Protein AF-A0A2D0H8N3-F1 (afdb_monomer_lite)

Radius of gyration: 19.64 Å; chains: 1; bounding box: 49×39×52 Å

Secondary structure (DSSP, 8-state):
-HHHHHHHHHHHHHHHHHHHHHHHHHHTTS--HHHHHHHHHHHHHHHHHT-----SS-GGGS-GGG-HHHHHHHHHHHHS-EETTEEEHHHHHHHHHHH-TT--GGGGT-SSHHHHHHHH--EEEEEEEETTTTEEEEEEEE---

pLDDT: mean 80.27, std 15.51, range [45.69, 97.12]

Foldseek 3Di:
DVVVVVVVVVVVVVVVVVVLVVVCVVVVPDPDVVNVVVVVVVVVVCLVVLHFAADLPQLLPGSLVSDPLNVLLQVQLVVDDDDPSWGWPVSSVVSCCVVPVVPDVVVRNGDDPVRSCVSPVQKDKDWDADPVVRDITITIDGDDD

Sequence (145 aa):
PQYQETVYFYKSIKLFVFSVVIFLRENYAESNPKTELLYQQLKAEIISSGVEYINLNNPSETAWENTKIVKLLRLAETNTDKTADMTSLARAGKFIKNQDPKCTPKKYGINTLKGVLKASGLFEITESQDTRKNSTFILYKSKIT

Structure (mmCIF, N/CA/C/O backbone):
data_AF-A0A2D0H8N3-F1
#
_entry.id   AF-A0A2D0H8N3-F1
#
loop_
_atom_site.group_PDB
_atom_site.id
_atom_site.type_symbol
_atom_site.label_atom_id
_atom_site.label_alt_id
_atom_site.label_comp_id
_atom_site.label_asym_id
_atom_site.label_entity_id
_atom_site.label_seq_id
_atom_site.pdbx_PDB_ins_code
_atom_site.Cartn_x
_atom_site.Cartn_y
_atom_site.Cartn_z
_atom_site.occupancy
_atom_site.B_iso_or_equiv
_atom_site.auth_seq_id
_atom_site.auth_comp_id
_atom_site.auth_asym_id
_atom_site.auth_atom_id
_atom_site.pdbx_PDB_model_num
ATOM 1 N N . PRO A 1 1 ? -28.907 -16.410 9.856 1.00 56.91 1 PRO A N 1
ATOM 2 C CA . PRO A 1 1 ? -27.550 -16.321 10.456 1.00 56.91 1 PRO A CA 1
ATOM 3 C C . PRO A 1 1 ? -26.808 -15.019 10.087 1.00 56.91 1 PRO A C 1
ATOM 5 O O . PRO A 1 1 ? -26.664 -14.160 10.945 1.00 56.91 1 PRO A O 1
ATOM 8 N N . GLN A 1 2 ? -26.459 -14.806 8.812 1.00 50.31 2 GLN A N 1
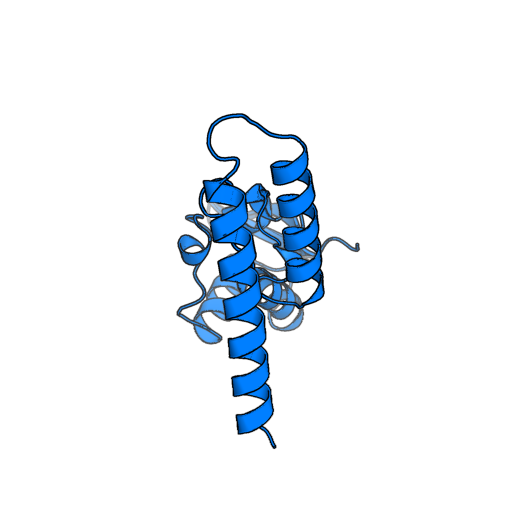ATOM 9 C CA . GLN A 1 2 ? -25.617 -13.681 8.356 1.00 50.31 2 GLN A CA 1
ATOM 10 C C . GLN A 1 2 ? -26.249 -12.280 8.525 1.00 50.31 2 GLN A C 1
ATOM 12 O O . GLN A 1 2 ? -25.548 -11.299 8.761 1.00 50.31 2 GLN A O 1
ATOM 17 N N . TYR A 1 3 ? -27.584 -12.187 8.462 1.00 46.03 3 TYR A N 1
ATOM 18 C CA . TYR A 1 3 ? -28.335 -10.937 8.666 1.00 46.03 3 TYR A CA 1
ATOM 19 C C . TYR A 1 3 ? -28.395 -10.512 10.144 1.00 46.03 3 TYR A C 1
ATOM 21 O O . TYR A 1 3 ? -28.415 -9.328 10.457 1.00 46.03 3 TYR A O 1
ATOM 29 N N . GLN A 1 4 ? -28.397 -11.468 11.080 1.00 45.69 4 GLN A N 1
ATOM 30 C CA . GLN A 1 4 ? -28.395 -11.141 12.508 1.00 45.69 4 GLN A CA 1
ATOM 31 C C . GLN A 1 4 ? -27.017 -10.654 12.960 1.00 45.69 4 GLN A C 1
ATOM 33 O O . GLN A 1 4 ? -26.942 -9.668 13.684 1.00 45.69 4 GLN A O 1
ATOM 38 N N . GLU A 1 5 ? -25.935 -11.259 12.470 1.00 53.59 5 GLU A N 1
ATOM 39 C CA . GLU A 1 5 ? -24.565 -10.810 12.759 1.00 53.59 5 GLU A CA 1
ATOM 40 C C . GLU A 1 5 ? -24.309 -9.377 12.280 1.00 53.59 5 GLU A C 1
ATOM 42 O O . GLU A 1 5 ? -23.752 -8.569 13.020 1.00 53.59 5 GLU A O 1
ATOM 47 N N . THR A 1 6 ? -24.790 -9.020 11.085 1.00 50.78 6 THR A N 1
ATOM 48 C CA . THR A 1 6 ? -24.669 -7.649 10.563 1.00 50.78 6 THR A CA 1
ATOM 49 C C . THR A 1 6 ? -25.475 -6.644 11.382 1.00 50.78 6 THR A C 1
ATOM 51 O O . THR A 1 6 ? -24.990 -5.545 11.639 1.00 50.78 6 THR A O 1
ATOM 54 N N . VAL A 1 7 ? -26.669 -7.014 11.854 1.00 55.97 7 VAL A N 1
ATOM 55 C CA . VAL A 1 7 ? -27.494 -6.162 12.729 1.00 55.97 7 VAL A CA 1
ATOM 56 C C . VAL A 1 7 ? -26.845 -5.976 14.104 1.00 55.97 7 VAL A C 1
ATOM 58 O O . VAL A 1 7 ? -26.819 -4.855 14.616 1.00 55.97 7 VAL A O 1
ATOM 61 N N . TYR A 1 8 ? -26.283 -7.038 14.688 1.00 56.78 8 TYR A N 1
ATOM 62 C CA . TYR A 1 8 ? -25.547 -6.957 15.952 1.00 56.78 8 TYR A CA 1
ATOM 63 C C . TYR A 1 8 ? -24.293 -6.092 15.814 1.00 56.78 8 TYR A C 1
ATOM 65 O O . TYR A 1 8 ? -24.100 -5.184 16.618 1.00 56.78 8 TYR A O 1
ATOM 73 N N . PHE A 1 9 ? -23.509 -6.283 14.754 1.00 59.50 9 PHE A N 1
ATOM 74 C CA . PHE A 1 9 ? -22.341 -5.458 14.450 1.00 59.50 9 PHE A CA 1
ATOM 75 C C . PHE A 1 9 ? -22.704 -3.971 14.306 1.00 59.50 9 PHE A C 1
ATOM 77 O O . PHE A 1 9 ? -22.078 -3.112 14.926 1.00 59.50 9 PHE A O 1
ATOM 84 N N . TYR A 1 10 ? -23.780 -3.654 13.576 1.00 55.72 10 TYR A N 1
ATOM 85 C CA . TYR A 1 10 ? -24.245 -2.273 13.407 1.00 55.72 10 TYR A CA 1
ATOM 86 C C . TYR A 1 10 ? -24.724 -1.642 14.721 1.00 55.72 10 TYR A C 1
ATOM 88 O O . TYR A 1 10 ? -24.534 -0.445 14.950 1.00 55.72 10 TYR A O 1
ATOM 96 N N . LYS A 1 11 ? -25.352 -2.439 15.594 1.00 56.53 11 LYS A N 1
ATOM 97 C CA . LYS A 1 11 ? -25.818 -1.999 16.914 1.00 56.53 11 LYS A CA 1
ATOM 98 C C . LYS A 1 11 ? -24.641 -1.709 17.846 1.00 56.53 11 LYS A C 1
ATOM 100 O O . LYS A 1 11 ? -24.647 -0.669 18.502 1.00 56.53 11 LYS A O 1
ATOM 105 N N . SER A 1 12 ? -23.622 -2.567 17.840 1.00 58.78 12 SER A N 1
ATOM 106 C CA . SER A 1 12 ? -22.390 -2.383 18.611 1.00 58.78 12 SER A CA 1
ATOM 107 C C . SER A 1 12 ? -21.609 -1.153 18.147 1.00 58.78 12 SER A C 1
ATOM 109 O O . SER A 1 12 ? -21.234 -0.326 18.974 1.00 58.78 12 SER A O 1
ATOM 111 N N . ILE A 1 13 ? -21.464 -0.954 16.830 1.00 67.12 13 ILE A N 1
ATOM 112 C CA . ILE A 1 13 ? -20.814 0.242 16.270 1.00 67.12 13 ILE A CA 1
ATOM 113 C C . ILE A 1 13 ? -21.579 1.511 16.631 1.00 67.12 13 ILE A C 1
ATOM 115 O O . ILE A 1 13 ? -20.967 2.491 17.044 1.00 67.12 13 ILE A O 1
ATOM 119 N N . LYS A 1 14 ? -22.912 1.524 16.502 1.00 58.78 14 LYS A N 1
ATOM 120 C CA . LYS A 1 14 ? -23.706 2.708 16.863 1.00 58.78 14 LYS A CA 1
ATOM 121 C C . LYS A 1 14 ? -23.554 3.072 18.336 1.00 58.78 14 LYS A C 1
ATOM 123 O O . LYS A 1 14 ? -23.421 4.253 18.636 1.00 58.78 14 LYS A O 1
ATOM 128 N N . LEU A 1 15 ? -23.571 2.084 19.231 1.00 55.19 15 LEU A N 1
ATOM 129 C CA . LEU A 1 15 ? -23.379 2.308 20.666 1.00 55.19 15 LEU A CA 1
ATOM 130 C C . LEU A 1 15 ? -21.981 2.849 20.968 1.00 55.19 15 LEU A C 1
ATOM 132 O O . LEU A 1 15 ? -21.861 3.798 21.735 1.00 55.19 15 LEU A O 1
ATOM 136 N N . PHE A 1 16 ? -20.958 2.305 20.308 1.00 66.62 16 PHE A N 1
ATOM 137 C CA . PHE A 1 16 ? -19.579 2.753 20.453 1.00 66.62 16 PHE A CA 1
ATOM 138 C C . PHE A 1 16 ? -19.364 4.183 19.923 1.00 66.62 16 PHE A C 1
ATOM 140 O O . PHE A 1 16 ? -18.760 5.027 20.576 1.00 66.62 16 PHE A O 1
ATOM 147 N N . VAL A 1 17 ? -19.915 4.509 18.753 1.00 66.06 17 VAL A N 1
ATOM 148 C CA . VAL A 1 17 ? -19.849 5.874 18.206 1.00 66.06 17 VAL A CA 1
ATOM 149 C C . VAL A 1 17 ? -20.620 6.850 19.099 1.00 66.06 17 VAL A C 1
ATOM 151 O O . VAL A 1 17 ? -20.155 7.960 19.339 1.00 66.06 17 VAL A O 1
ATOM 154 N N . PHE A 1 18 ? -21.775 6.446 19.631 1.00 57.44 18 PHE A N 1
ATOM 155 C CA . PHE A 1 18 ? -22.576 7.281 20.524 1.00 57.44 18 PHE A CA 1
ATOM 156 C C . PHE A 1 18 ? -21.868 7.559 21.858 1.00 57.44 18 PHE A C 1
ATOM 158 O O . PHE A 1 18 ? -21.884 8.702 22.315 1.00 57.44 18 PHE A O 1
ATOM 165 N N . SER A 1 19 ? -21.193 6.566 22.449 1.00 58.19 19 SER A N 1
ATOM 166 C CA . SER A 1 19 ? -20.400 6.768 23.668 1.00 58.19 19 SER A CA 1
ATOM 167 C C . SER A 1 19 ? -19.198 7.680 23.424 1.00 58.19 19 SER A C 1
ATOM 169 O O . SER A 1 19 ? -18.959 8.584 24.222 1.00 58.19 19 SER A O 1
ATOM 171 N N . VAL A 1 20 ? -18.504 7.527 22.291 1.00 66.56 20 VAL A N 1
ATOM 172 C CA . VAL A 1 20 ? -17.412 8.431 21.890 1.00 66.56 20 VAL A CA 1
ATOM 173 C C . VAL A 1 20 ? -17.922 9.863 21.687 1.00 66.56 20 VAL A C 1
ATOM 175 O O . VAL A 1 20 ? -17.291 10.803 22.162 1.00 66.56 20 VAL A O 1
ATOM 178 N N . VAL A 1 21 ? -19.081 10.059 21.050 1.00 64.06 21 VAL A N 1
ATOM 179 C CA . VAL A 1 21 ? -19.663 11.397 20.821 1.00 64.06 21 VAL A CA 1
ATOM 180 C C . VAL A 1 21 ? -20.120 12.065 22.121 1.00 64.06 21 VAL A C 1
ATOM 182 O O . VAL A 1 21 ? -19.847 13.251 22.305 1.00 64.06 21 VAL A O 1
ATOM 185 N N . ILE A 1 22 ? -20.784 11.340 23.033 1.00 59.22 22 ILE A N 1
ATOM 186 C CA . ILE A 1 22 ? -21.162 11.879 24.353 1.00 59.22 22 ILE A CA 1
ATOM 187 C C . ILE A 1 22 ? -19.912 12.283 25.133 1.00 59.22 22 ILE A C 1
ATOM 189 O O . ILE A 1 22 ? -19.840 13.397 25.646 1.00 59.22 22 ILE A O 1
ATOM 193 N N . PHE A 1 23 ? -18.899 11.422 25.151 1.00 61.44 23 PHE A N 1
ATOM 194 C CA . PHE A 1 23 ? -17.670 11.685 25.883 1.00 61.44 23 PHE A CA 1
ATOM 195 C C . PHE A 1 23 ? -16.885 12.874 25.309 1.00 61.44 23 PHE A C 1
ATOM 197 O O . PHE A 1 23 ? -16.424 13.731 26.063 1.00 61.44 23 PHE A O 1
ATOM 204 N N . LEU A 1 24 ? -16.776 12.979 23.980 1.00 61.19 24 LEU A N 1
ATOM 205 C CA . LEU A 1 24 ? -16.166 14.136 23.318 1.00 61.19 24 LEU A CA 1
ATOM 206 C C . LEU A 1 24 ? -16.940 15.426 23.608 1.00 61.19 24 LEU A C 1
ATOM 208 O O . LEU A 1 24 ? -16.314 16.456 23.828 1.00 61.19 24 LEU A O 1
ATOM 212 N N . ARG A 1 25 ? -18.279 15.379 23.659 1.00 60.12 25 ARG A N 1
ATOM 213 C CA . ARG A 1 25 ? -19.123 16.531 24.016 1.00 60.12 25 ARG A CA 1
ATOM 214 C C . ARG A 1 25 ? -18.883 16.999 25.451 1.00 60.12 25 ARG A C 1
ATOM 216 O O . ARG A 1 25 ? -18.856 18.201 25.691 1.00 60.12 25 ARG A O 1
ATOM 223 N N . GLU A 1 26 ? -18.704 16.070 26.383 1.00 58.19 26 GLU A N 1
ATOM 224 C CA . GLU A 1 26 ? -18.447 16.375 27.796 1.00 58.19 26 GLU A CA 1
ATOM 225 C C . GLU A 1 26 ? -17.021 16.888 28.053 1.00 58.19 26 GLU A C 1
ATOM 227 O O . GLU A 1 26 ? -16.794 17.579 29.040 1.00 58.19 26 GLU A O 1
ATOM 232 N N . ASN A 1 27 ? -16.068 16.596 27.158 1.00 55.41 27 ASN A N 1
ATOM 233 C CA . ASN A 1 27 ? -14.641 16.879 27.357 1.00 55.41 27 ASN A CA 1
ATOM 234 C C . ASN A 1 27 ? -14.035 17.825 26.300 1.00 55.41 27 ASN A C 1
ATOM 236 O O . ASN A 1 27 ? -12.819 17.965 26.232 1.00 55.41 27 ASN A O 1
ATOM 240 N N . TYR A 1 28 ? -14.858 18.487 25.481 1.00 54.62 28 TYR A N 1
ATOM 241 C CA . TYR A 1 28 ? -14.418 19.312 24.343 1.00 54.62 28 TYR A CA 1
ATOM 242 C C . TYR A 1 28 ? -13.633 20.581 24.739 1.00 54.62 28 TYR A C 1
ATOM 244 O O . TYR A 1 28 ? -12.999 21.201 23.888 1.00 54.62 28 TYR A O 1
ATOM 252 N N . ALA A 1 29 ? -13.697 21.001 26.007 1.00 49.78 29 ALA A N 1
ATOM 253 C CA . ALA A 1 29 ? -13.183 22.299 26.451 1.00 49.78 29 ALA A CA 1
ATOM 254 C C . ALA A 1 29 ? -11.702 22.299 26.877 1.00 49.78 29 ALA A C 1
ATOM 256 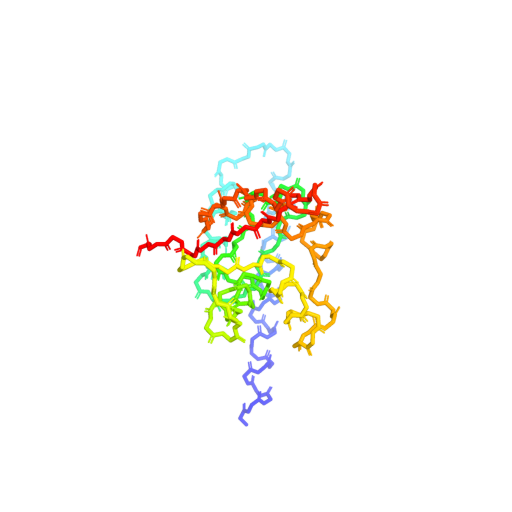O O . ALA A 1 29 ? -11.091 23.362 26.908 1.00 49.78 29 ALA A O 1
ATOM 257 N N . GLU A 1 30 ? -11.098 21.143 27.152 1.00 50.03 30 GLU A N 1
ATOM 258 C CA . GLU A 1 30 ? -9.686 21.045 27.536 1.00 50.03 30 GLU A CA 1
ATOM 259 C C . GLU A 1 30 ? -9.063 19.818 26.872 1.00 50.03 30 GLU A C 1
ATOM 261 O O . GLU A 1 30 ? -9.708 18.778 26.741 1.00 50.03 30 GLU A O 1
ATOM 266 N N . SER A 1 31 ? -7.799 19.919 26.453 1.00 57.03 31 SER A N 1
ATOM 267 C CA . SER A 1 31 ? -6.985 18.778 26.026 1.00 57.03 31 SER A CA 1
ATOM 268 C C . SER A 1 31 ? -6.839 17.796 27.194 1.00 57.03 31 SER A C 1
ATOM 270 O O . SER A 1 31 ? -5.886 17.861 27.972 1.00 57.03 31 SER A O 1
ATOM 272 N N . ASN A 1 32 ? -7.840 16.937 27.367 1.00 63.41 32 ASN A N 1
ATOM 273 C CA . ASN A 1 32 ? -7.965 16.057 28.511 1.00 63.41 32 ASN A CA 1
ATOM 274 C C . ASN A 1 32 ? -7.134 14.784 28.259 1.00 63.41 32 ASN A C 1
ATOM 276 O O . ASN A 1 32 ? -7.367 14.079 27.281 1.00 63.41 32 ASN A O 1
ATOM 280 N N . PRO A 1 33 ? -6.193 14.406 29.135 1.00 66.81 33 PRO A N 1
ATOM 281 C CA . PRO A 1 33 ? -5.433 13.162 28.978 1.00 66.81 33 PRO A CA 1
ATOM 282 C C . PRO A 1 33 ? -6.325 11.907 28.861 1.00 66.81 33 PRO A C 1
ATOM 284 O O . PRO A 1 33 ? -5.903 10.899 28.295 1.00 66.81 33 PRO A O 1
ATOM 287 N N . LYS A 1 34 ? -7.580 11.962 29.335 1.00 68.25 34 LYS A N 1
ATOM 288 C CA . LYS A 1 34 ? -8.563 10.882 29.161 1.00 68.25 34 LYS A CA 1
ATOM 289 C C . LYS A 1 34 ? -9.085 10.752 27.724 1.00 68.25 34 LYS A C 1
ATOM 291 O O . LYS A 1 34 ? -9.321 9.626 27.294 1.00 68.25 34 LYS A O 1
ATOM 296 N N . THR A 1 35 ? -9.265 11.851 26.981 1.00 65.56 35 THR A N 1
ATOM 297 C CA . THR A 1 35 ? -9.674 11.785 25.563 1.00 65.56 35 THR A CA 1
ATOM 298 C C . THR A 1 35 ? -8.558 11.216 24.696 1.00 65.56 35 THR A C 1
ATOM 300 O O . THR A 1 35 ? -8.842 10.386 23.835 1.00 65.56 35 THR A O 1
ATOM 303 N N . GLU A 1 36 ? -7.300 11.569 24.971 1.00 68.31 36 GLU A N 1
ATOM 304 C CA . GLU A 1 36 ? -6.144 10.994 24.271 1.00 68.31 36 GLU A CA 1
ATOM 305 C C . GLU A 1 36 ? -6.026 9.482 24.522 1.00 68.31 36 GLU A C 1
ATOM 307 O O . GLU A 1 36 ? -5.919 8.703 23.578 1.00 68.31 36 GLU A O 1
ATOM 312 N N . LEU A 1 37 ? -6.137 9.038 25.782 1.00 74.00 37 LEU A N 1
ATOM 313 C CA . LEU A 1 37 ? -6.082 7.611 26.123 1.00 74.00 37 LEU A CA 1
ATOM 314 C C . LEU A 1 37 ? -7.168 6.798 25.398 1.00 74.00 37 LEU A C 1
ATOM 316 O O . LEU A 1 37 ? -6.885 5.726 24.863 1.00 74.00 37 LEU A O 1
ATOM 320 N N . LEU A 1 38 ? -8.398 7.314 25.350 1.00 70.44 38 LEU A N 1
ATOM 321 C CA . LEU A 1 38 ? -9.512 6.661 24.660 1.00 70.44 38 LEU A CA 1
ATOM 322 C C . LEU A 1 38 ? -9.321 6.631 23.143 1.00 70.44 38 LEU A C 1
ATOM 324 O O . LEU A 1 38 ? -9.624 5.617 22.514 1.00 70.44 38 LEU A O 1
ATOM 328 N N . TYR A 1 39 ? -8.790 7.705 22.552 1.00 69.00 39 TYR A N 1
ATOM 329 C CA . TYR A 1 39 ? -8.429 7.714 21.135 1.00 69.00 39 TYR A CA 1
ATOM 330 C C . TYR A 1 39 ? -7.394 6.626 20.824 1.00 69.00 39 TYR A C 1
ATOM 332 O O . TYR A 1 39 ? -7.577 5.870 19.869 1.00 69.00 39 TYR A O 1
ATOM 340 N N . GLN A 1 40 ? -6.360 6.476 21.659 1.00 72.44 40 GLN A N 1
ATOM 341 C CA . GLN A 1 40 ? -5.358 5.421 21.485 1.00 72.44 40 GLN A CA 1
ATOM 342 C C . GLN A 1 40 ? -5.951 4.012 21.646 1.00 72.44 40 GLN A C 1
ATOM 344 O O . GLN A 1 40 ? -5.636 3.126 20.850 1.00 72.44 40 GLN A O 1
ATOM 349 N N . GLN A 1 41 ? -6.848 3.800 22.617 1.00 74.69 41 GLN A N 1
ATOM 350 C CA . GLN A 1 41 ? -7.542 2.518 22.805 1.00 74.69 41 GLN A CA 1
ATOM 351 C C . GLN A 1 41 ? -8.415 2.154 21.600 1.00 74.69 41 GLN A C 1
ATOM 353 O O . GLN A 1 41 ? -8.306 1.050 21.069 1.00 74.69 41 GLN A O 1
ATOM 358 N N . LEU A 1 42 ? -9.221 3.102 21.120 1.00 70.94 42 LEU A N 1
ATOM 359 C CA . LEU A 1 42 ? -10.047 2.919 19.930 1.00 70.94 42 LEU A CA 1
ATOM 360 C C . LEU A 1 42 ? -9.192 2.644 18.689 1.00 70.94 42 LEU A C 1
ATOM 362 O O . LEU A 1 42 ? -9.487 1.741 17.908 1.00 70.94 42 LEU A O 1
ATOM 366 N N . LYS A 1 43 ? -8.107 3.400 18.505 1.00 68.12 43 LYS A N 1
ATOM 367 C CA . LYS A 1 43 ? -7.171 3.188 17.399 1.00 68.12 43 LYS A CA 1
ATOM 368 C C . LYS A 1 43 ? -6.599 1.769 17.435 1.00 68.12 43 LYS A C 1
ATOM 370 O O . LYS A 1 43 ? -6.591 1.106 16.401 1.00 68.12 43 LYS A O 1
ATOM 375 N N . ALA A 1 44 ? -6.186 1.282 18.605 1.00 72.25 44 ALA A N 1
ATOM 376 C CA . ALA A 1 44 ? -5.678 -0.079 18.772 1.00 72.25 44 ALA A CA 1
ATOM 377 C C . ALA A 1 44 ? -6.735 -1.151 18.444 1.00 72.25 44 ALA A C 1
ATOM 379 O O . ALA A 1 44 ? -6.423 -2.129 17.764 1.00 72.25 44 ALA A O 1
ATOM 380 N N . GLU A 1 45 ? -7.986 -0.954 18.865 1.00 71.19 45 GLU A N 1
ATOM 381 C CA . GLU A 1 45 ? -9.091 -1.880 18.585 1.00 71.19 45 GLU A CA 1
ATOM 382 C C . GLU A 1 45 ? -9.482 -1.898 17.096 1.00 71.19 45 GLU A C 1
ATOM 384 O O . GLU A 1 45 ? -9.725 -2.953 16.510 1.00 71.19 45 GLU A O 1
ATOM 389 N N . ILE A 1 46 ? -9.460 -0.743 16.425 1.00 66.19 46 ILE A N 1
ATOM 390 C CA . ILE A 1 46 ? -9.680 -0.678 14.974 1.00 66.19 46 ILE A CA 1
ATOM 391 C C . ILE A 1 46 ? -8.552 -1.398 14.228 1.00 66.19 46 ILE A C 1
ATOM 393 O O . ILE A 1 46 ? -8.832 -2.178 13.315 1.00 66.19 46 ILE A O 1
ATOM 397 N N . ILE A 1 47 ? -7.294 -1.187 14.628 1.00 65.69 47 ILE A N 1
ATOM 398 C CA . ILE A 1 47 ? -6.138 -1.864 14.025 1.00 65.69 47 ILE A CA 1
ATOM 399 C C . ILE A 1 47 ? -6.263 -3.388 14.171 1.00 65.69 47 ILE A C 1
ATOM 401 O O . ILE A 1 47 ? -6.031 -4.106 13.195 1.00 65.69 47 ILE A O 1
ATOM 405 N N . SER A 1 48 ? -6.683 -3.891 15.338 1.00 68.19 48 SER A N 1
ATOM 406 C CA . SER A 1 48 ? -6.852 -5.333 15.571 1.00 68.19 48 SER A CA 1
ATOM 407 C C . SER A 1 48 ? -8.061 -5.931 14.841 1.00 68.19 48 SER A C 1
ATOM 409 O O . SER A 1 48 ? -8.018 -7.092 14.438 1.00 68.19 48 SER A O 1
ATOM 411 N N . SER A 1 49 ? -9.108 -5.139 14.588 1.00 69.62 49 SER A N 1
ATOM 412 C CA . SER A 1 49 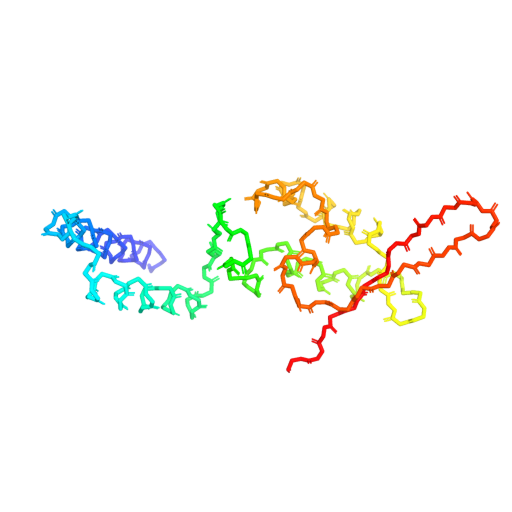? -10.300 -5.575 13.842 1.00 69.62 49 SER A CA 1
ATOM 413 C C . SER A 1 49 ? -10.071 -5.768 12.333 1.00 69.62 49 SER A C 1
ATOM 415 O O . SER A 1 49 ? -10.935 -6.298 11.634 1.00 69.62 49 SER A O 1
ATOM 417 N N . GLY A 1 50 ? -8.926 -5.320 11.802 1.00 64.94 50 GLY A N 1
ATOM 418 C CA . GLY A 1 50 ? -8.604 -5.394 10.374 1.00 64.94 50 GLY A CA 1
ATOM 419 C C . GLY A 1 50 ? -9.366 -4.392 9.494 1.00 64.94 50 GLY A C 1
ATOM 420 O O . GLY A 1 50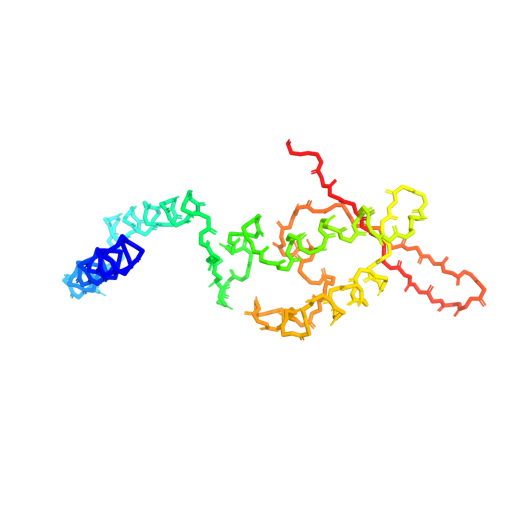 ? -9.267 -4.460 8.264 1.00 64.94 50 GLY A O 1
ATOM 421 N N . VAL A 1 51 ? -10.109 -3.460 10.102 1.00 71.75 51 VAL A N 1
ATOM 422 C CA . VAL A 1 51 ? -10.786 -2.356 9.412 1.00 71.75 51 VAL A CA 1
ATOM 423 C C . VAL A 1 51 ? -9.756 -1.344 8.899 1.00 71.75 51 VAL A C 1
ATOM 425 O O . VAL A 1 51 ? -8.747 -1.050 9.537 1.00 71.75 51 VAL A O 1
ATOM 428 N N . GLU A 1 52 ? -10.005 -0.799 7.708 1.00 78.75 52 GLU A N 1
ATOM 429 C CA . GLU A 1 52 ? -9.146 0.211 7.092 1.00 78.75 52 GLU A CA 1
ATOM 430 C C . GLU A 1 52 ? -9.352 1.576 7.776 1.00 78.75 52 GLU A C 1
ATOM 432 O O . GLU A 1 52 ? -10.317 2.284 7.489 1.00 78.75 52 GLU A O 1
ATOM 437 N N . TYR A 1 53 ? -8.439 1.951 8.677 1.00 78.50 53 TYR A N 1
ATOM 438 C CA . TYR A 1 53 ? -8.368 3.295 9.260 1.00 78.50 53 TYR A CA 1
ATOM 439 C C . TYR A 1 53 ? -7.505 4.215 8.394 1.00 78.50 53 TYR A C 1
ATOM 441 O O . TYR A 1 53 ? -6.342 3.901 8.147 1.00 78.50 53 TYR A O 1
ATOM 449 N N . ILE A 1 54 ? -8.054 5.356 7.963 1.00 81.38 54 ILE A N 1
ATOM 450 C CA . ILE A 1 54 ? -7.364 6.349 7.125 1.00 81.38 54 ILE A CA 1
ATOM 451 C C . ILE A 1 54 ? -7.375 7.700 7.838 1.00 81.38 54 ILE A C 1
ATOM 453 O O . ILE A 1 54 ? -8.441 8.278 8.049 1.00 81.38 54 ILE A O 1
ATOM 457 N N . ASN A 1 55 ? -6.191 8.233 8.147 1.00 79.31 55 ASN A N 1
ATOM 458 C CA . ASN A 1 55 ? -6.046 9.592 8.660 1.00 79.31 55 ASN A CA 1
ATOM 459 C C . ASN A 1 55 ? -5.715 10.541 7.497 1.00 79.31 55 ASN A C 1
ATOM 461 O O . ASN A 1 55 ? -4.574 10.622 7.051 1.00 79.31 55 ASN A O 1
ATOM 465 N N . LEU A 1 56 ? -6.728 11.252 6.989 1.00 80.06 56 LEU A N 1
ATOM 466 C CA . LEU A 1 56 ? -6.562 12.182 5.862 1.00 80.06 56 LEU A CA 1
ATOM 467 C C . LEU A 1 56 ? -5.794 13.459 6.238 1.00 80.06 56 LEU A C 1
ATOM 469 O O . LEU A 1 56 ? -5.186 14.069 5.363 1.00 80.06 56 LEU A O 1
ATOM 473 N N . ASN A 1 57 ? -5.811 13.849 7.517 1.00 75.88 57 ASN A N 1
ATOM 474 C CA . ASN A 1 57 ? -5.120 15.046 8.005 1.00 75.88 57 ASN A CA 1
ATOM 475 C C . ASN A 1 57 ? -3.626 14.779 8.218 1.00 75.88 57 ASN A C 1
ATOM 477 O O . ASN A 1 57 ? -2.794 15.630 7.918 1.00 75.88 57 ASN A O 1
ATOM 481 N N . ASN A 1 58 ? -3.291 13.582 8.707 1.00 78.88 58 ASN A N 1
ATOM 482 C CA . ASN A 1 58 ? -1.920 13.112 8.851 1.00 78.88 58 ASN A CA 1
ATOM 483 C C . ASN A 1 58 ? -1.772 11.700 8.258 1.00 78.88 58 ASN A C 1
ATOM 485 O O . ASN A 1 58 ? -1.881 10.709 8.987 1.00 78.88 58 ASN A O 1
ATOM 489 N N . PRO A 1 59 ? -1.497 11.579 6.944 1.00 83.25 59 PRO A N 1
ATOM 490 C CA . PRO A 1 59 ? -1.380 10.283 6.280 1.00 83.25 59 PRO A CA 1
ATOM 491 C C . PRO A 1 59 ? -0.346 9.352 6.915 1.00 83.25 59 PRO A C 1
ATOM 493 O O . PRO A 1 59 ? -0.540 8.143 6.884 1.00 83.25 59 PRO A O 1
ATOM 496 N N . SER A 1 60 ? 0.712 9.873 7.540 1.00 81.31 60 SER A N 1
ATOM 497 C CA . SER A 1 60 ? 1.728 9.062 8.228 1.00 81.31 60 SER A CA 1
ATOM 498 C C . SER A 1 60 ? 1.181 8.292 9.440 1.00 81.31 60 SER A C 1
ATOM 500 O O . SER A 1 60 ? 1.768 7.294 9.836 1.00 81.31 60 SER A O 1
ATOM 502 N N . GLU A 1 61 ? 0.049 8.715 10.013 1.00 81.00 61 GLU A N 1
ATOM 503 C CA . GLU A 1 61 ? -0.621 8.030 11.131 1.00 81.00 61 GLU A CA 1
ATOM 504 C C . GLU A 1 61 ? -1.701 7.026 10.699 1.00 81.00 61 GLU A C 1
ATOM 506 O O . GLU A 1 61 ? -2.372 6.427 11.546 1.00 81.00 61 GLU A O 1
ATOM 511 N N . THR A 1 62 ? -1.903 6.859 9.392 1.00 84.00 62 THR A N 1
ATOM 512 C CA . THR A 1 62 ? -2.784 5.828 8.830 1.00 84.00 62 THR A CA 1
ATOM 513 C C . THR A 1 62 ? -2.263 4.438 9.205 1.00 84.00 62 THR A C 1
ATOM 515 O O . THR A 1 62 ? -1.057 4.200 9.185 1.00 84.00 62 THR A O 1
ATOM 518 N N . ALA A 1 63 ? -3.169 3.502 9.509 1.00 86.06 63 ALA A N 1
ATOM 519 C CA . ALA A 1 63 ? -2.834 2.101 9.792 1.00 86.06 63 ALA A CA 1
ATOM 520 C C . ALA A 1 63 ? -2.518 1.354 8.482 1.00 86.06 63 ALA A C 1
ATOM 522 O O . ALA A 1 63 ? -3.311 0.552 7.974 1.00 86.06 63 ALA A O 1
ATOM 523 N N . TRP A 1 64 ? -1.395 1.722 7.861 1.00 91.25 64 TRP A N 1
ATOM 524 C CA . TRP A 1 64 ? -1.038 1.374 6.487 1.00 91.25 64 TRP A CA 1
ATOM 525 C C . TRP A 1 64 ? -1.027 -0.128 6.223 1.00 91.25 64 TRP A C 1
ATOM 527 O O . TRP A 1 64 ? -1.472 -0.550 5.155 1.00 91.25 64 TRP A O 1
ATOM 537 N N . GLU A 1 65 ? -0.596 -0.933 7.189 1.00 89.00 65 GLU A N 1
ATOM 538 C CA . GLU A 1 65 ? -0.549 -2.395 7.135 1.00 89.00 65 GLU A CA 1
ATOM 539 C C . GLU A 1 65 ? -1.896 -3.032 6.771 1.00 89.00 65 GLU A C 1
ATOM 541 O O . GLU A 1 65 ? -1.939 -4.045 6.064 1.00 89.00 65 GLU A O 1
ATOM 546 N N . ASN A 1 66 ? -2.995 -2.393 7.175 1.00 85.88 66 ASN A N 1
ATOM 547 C CA . ASN A 1 66 ? -4.348 -2.882 6.952 1.00 85.88 66 ASN A CA 1
ATOM 548 C C . ASN A 1 66 ? -4.998 -2.306 5.690 1.00 85.88 66 ASN A C 1
ATOM 550 O O . ASN A 1 66 ? -6.014 -2.843 5.228 1.00 85.88 66 ASN A O 1
ATOM 554 N N . THR A 1 67 ? -4.404 -1.269 5.095 1.00 91.81 67 THR A N 1
ATOM 555 C CA . THR A 1 67 ? -4.970 -0.595 3.924 1.00 91.81 67 THR A CA 1
ATOM 556 C C . THR A 1 67 ? -4.968 -1.482 2.684 1.00 91.81 67 THR A C 1
ATOM 558 O O . THR A 1 67 ? -4.046 -2.261 2.418 1.00 91.81 67 THR A O 1
ATOM 561 N N . LYS A 1 68 ? -6.009 -1.331 1.862 1.00 94.38 68 LYS A N 1
ATOM 562 C CA . LYS A 1 68 ? -6.153 -2.071 0.606 1.00 94.38 68 LYS A CA 1
ATOM 563 C C . LYS A 1 68 ? -5.009 -1.770 -0.360 1.00 94.38 68 LYS A C 1
ATOM 565 O O . LYS A 1 68 ? -4.514 -2.683 -1.014 1.00 94.38 68 LYS A O 1
ATOM 570 N N . ILE A 1 69 ? -4.564 -0.515 -0.427 1.00 96.06 69 ILE A N 1
ATOM 571 C CA . ILE A 1 69 ? -3.482 -0.107 -1.327 1.00 96.06 69 ILE A CA 1
ATOM 572 C C . ILE A 1 69 ? -2.152 -0.781 -0.978 1.00 96.06 69 ILE A C 1
ATOM 574 O O . ILE A 1 69 ? -1.475 -1.264 -1.879 1.00 96.06 69 ILE A O 1
ATOM 578 N N . VAL A 1 70 ? -1.811 -0.907 0.309 1.00 95.50 70 VAL A N 1
ATOM 579 C CA . VAL A 1 70 ? -0.607 -1.626 0.760 1.00 95.50 70 VAL A CA 1
ATOM 580 C C . VAL A 1 70 ? -0.733 -3.123 0.498 1.00 95.50 70 VAL A C 1
ATOM 582 O O . VAL A 1 70 ? 0.213 -3.735 0.005 1.00 95.50 70 VAL A O 1
ATOM 585 N N . LYS A 1 71 ? -1.907 -3.716 0.744 1.00 95.12 71 LYS A N 1
ATOM 586 C CA . LYS A 1 71 ? -2.165 -5.130 0.422 1.00 95.12 71 LYS A CA 1
ATOM 587 C C . LYS A 1 71 ? -1.987 -5.410 -1.074 1.00 95.12 71 LYS A C 1
ATOM 589 O O . LYS A 1 71 ? -1.342 -6.390 -1.434 1.00 95.12 71 LYS A O 1
ATOM 594 N N . LEU A 1 72 ? -2.487 -4.533 -1.946 1.00 96.94 72 LEU A N 1
ATOM 595 C CA . LEU A 1 72 ? -2.303 -4.665 -3.394 1.00 96.94 72 LEU A CA 1
ATOM 596 C C . LEU A 1 72 ? -0.856 -4.410 -3.835 1.00 96.94 72 LEU A C 1
ATOM 598 O O . LEU A 1 72 ? -0.385 -5.085 -4.746 1.00 96.94 72 LEU A O 1
ATOM 602 N N . LEU A 1 73 ? -0.140 -3.482 -3.191 1.00 96.88 73 LEU A N 1
ATOM 603 C CA . LEU A 1 73 ? 1.291 -3.268 -3.432 1.00 96.88 73 LEU A CA 1
ATOM 604 C C . LEU A 1 73 ? 2.106 -4.519 -3.090 1.00 96.88 73 LEU A C 1
ATOM 606 O O . LEU A 1 73 ? 2.952 -4.914 -3.886 1.00 96.88 73 LEU A O 1
ATOM 610 N N . ARG A 1 74 ? 1.816 -5.176 -1.962 1.00 95.81 74 ARG A N 1
ATOM 611 C CA . ARG A 1 74 ? 2.434 -6.458 -1.586 1.00 95.81 74 ARG A CA 1
ATOM 612 C C . ARG A 1 74 ? 2.071 -7.569 -2.566 1.00 95.81 74 ARG A C 1
ATOM 614 O O . ARG A 1 74 ? 2.937 -8.319 -2.997 1.00 95.81 74 ARG A O 1
ATOM 621 N N . LEU A 1 75 ? 0.805 -7.641 -2.975 1.00 95.88 75 LEU A N 1
ATOM 622 C CA . LEU A 1 75 ? 0.351 -8.628 -3.953 1.00 95.88 75 LEU A CA 1
ATOM 623 C C . LEU A 1 75 ? 1.027 -8.435 -5.320 1.00 95.88 75 LEU A C 1
ATOM 625 O O . LEU A 1 75 ? 1.350 -9.410 -5.994 1.00 95.88 75 LEU A O 1
ATOM 629 N N . ALA A 1 76 ? 1.303 -7.194 -5.723 1.00 96.44 76 ALA A N 1
ATOM 630 C CA . ALA A 1 76 ? 2.040 -6.922 -6.951 1.00 96.44 76 ALA A CA 1
ATOM 631 C C . ALA A 1 76 ? 3.473 -7.487 -6.917 1.00 96.44 76 ALA A C 1
ATOM 633 O O . ALA A 1 76 ? 3.987 -7.852 -7.973 1.00 96.44 76 ALA A O 1
ATOM 634 N N . GLU A 1 77 ? 4.100 -7.632 -5.742 1.00 95.38 77 GLU A N 1
ATOM 635 C CA . GLU A 1 77 ? 5.453 -8.201 -5.626 1.00 95.38 77 GLU A CA 1
ATOM 636 C C . GLU A 1 77 ? 5.524 -9.678 -6.029 1.00 95.38 77 GLU A C 1
ATOM 638 O O . GLU A 1 77 ? 6.578 -10.152 -6.451 1.00 95.38 77 GLU A O 1
ATOM 643 N N . THR A 1 78 ? 4.419 -10.416 -5.911 1.00 93.62 78 THR A N 1
ATOM 644 C CA . THR A 1 78 ? 4.332 -11.828 -6.316 1.00 93.62 78 THR A CA 1
ATOM 645 C C . THR A 1 78 ? 3.691 -12.021 -7.688 1.00 93.62 78 THR A C 1
ATOM 647 O O . THR A 1 78 ? 3.803 -13.100 -8.259 1.00 93.62 78 THR A O 1
ATOM 650 N N . ASN A 1 79 ? 3.041 -10.986 -8.230 1.00 94.19 79 ASN A N 1
ATOM 651 C CA . ASN A 1 79 ? 2.258 -11.058 -9.470 1.00 94.19 79 ASN A CA 1
ATOM 652 C C . ASN A 1 79 ? 2.834 -10.219 -10.620 1.00 94.19 79 ASN A C 1
ATOM 654 O O . ASN A 1 79 ? 2.206 -10.099 -11.673 1.00 94.19 79 ASN A O 1
ATOM 658 N N . THR A 1 80 ? 3.997 -9.597 -10.433 1.00 92.19 80 THR A N 1
ATOM 659 C CA . THR A 1 80 ? 4.663 -8.822 -11.483 1.00 92.19 80 THR A CA 1
ATOM 660 C C . THR A 1 80 ? 6.137 -9.187 -11.580 1.00 92.19 80 THR A C 1
ATOM 662 O O . THR A 1 80 ? 6.771 -9.540 -10.587 1.00 92.19 80 THR A O 1
ATOM 665 N N . ASP A 1 81 ? 6.683 -9.088 -12.792 1.00 88.94 81 ASP A N 1
ATOM 666 C CA . ASP A 1 81 ? 8.093 -9.371 -13.043 1.00 88.94 81 ASP A CA 1
ATOM 667 C C . ASP A 1 81 ? 8.996 -8.452 -12.215 1.00 88.94 81 ASP A C 1
ATOM 669 O O . ASP A 1 81 ? 8.874 -7.215 -12.270 1.00 88.94 81 ASP A O 1
ATOM 673 N N . LYS A 1 82 ? 9.942 -9.070 -11.508 1.00 87.56 82 LYS A N 1
ATOM 674 C CA . LYS A 1 82 ? 10.923 -8.391 -10.662 1.00 87.56 82 LYS A CA 1
ATOM 675 C C . LYS A 1 82 ? 12.133 -7.917 -11.463 1.00 87.56 82 LYS A C 1
ATOM 677 O O . LYS A 1 82 ? 12.524 -8.522 -12.459 1.00 87.56 82 LYS A O 1
ATOM 682 N N . THR A 1 83 ? 12.756 -6.853 -10.975 1.00 85.44 83 THR A N 1
ATOM 683 C CA . THR A 1 83 ? 14.059 -6.355 -11.420 1.00 85.44 83 THR A CA 1
ATOM 684 C C . THR A 1 83 ? 14.975 -6.336 -10.205 1.00 85.44 83 THR A C 1
ATOM 686 O O . THR A 1 83 ? 14.690 -5.605 -9.261 1.00 85.44 83 THR A O 1
ATOM 689 N N . ALA A 1 84 ? 16.053 -7.129 -10.223 1.00 83.06 84 ALA A N 1
ATOM 690 C CA . ALA A 1 84 ? 16.992 -7.248 -9.099 1.00 83.06 84 ALA A CA 1
ATOM 691 C C . ALA A 1 84 ? 16.279 -7.496 -7.749 1.00 83.06 84 ALA A C 1
ATOM 693 O O . ALA A 1 84 ? 16.464 -6.754 -6.792 1.00 83.06 84 ALA A O 1
ATOM 694 N N . ASP A 1 85 ? 15.388 -8.494 -7.708 1.00 88.50 85 ASP A N 1
ATOM 695 C CA . ASP A 1 85 ? 14.536 -8.845 -6.556 1.00 88.50 85 ASP A CA 1
ATOM 696 C C . ASP A 1 85 ? 13.555 -7.772 -6.055 1.00 88.50 85 ASP A C 1
ATOM 698 O O . ASP A 1 85 ? 12.835 -8.003 -5.079 1.00 88.50 85 ASP A O 1
ATOM 702 N N . MET A 1 86 ? 13.451 -6.635 -6.745 1.00 93.88 86 MET A N 1
ATOM 703 C CA . MET A 1 86 ? 12.513 -5.561 -6.433 1.00 93.88 86 MET A CA 1
ATOM 704 C C . MET A 1 86 ? 11.405 -5.454 -7.481 1.00 93.88 86 MET A C 1
ATOM 706 O O . MET A 1 86 ? 11.535 -5.877 -8.630 1.00 93.88 86 MET A O 1
ATOM 710 N N . THR A 1 87 ? 10.301 -4.832 -7.091 1.00 95.50 87 THR A N 1
ATOM 711 C CA . THR A 1 87 ? 9.127 -4.639 -7.940 1.00 95.50 87 THR A CA 1
ATOM 712 C C . THR A 1 87 ? 9.123 -3.242 -8.539 1.00 95.50 87 THR A C 1
ATOM 714 O O . THR A 1 87 ? 9.313 -2.249 -7.840 1.00 95.50 87 THR A O 1
ATOM 717 N N . SER A 1 88 ? 8.870 -3.137 -9.844 1.00 95.31 88 SER A N 1
ATOM 718 C CA . SER A 1 88 ? 8.695 -1.837 -10.496 1.00 95.31 88 SER A CA 1
ATOM 719 C C . SER A 1 88 ? 7.388 -1.179 -10.058 1.00 95.31 88 SER A C 1
ATOM 721 O O . SER A 1 88 ? 6.305 -1.727 -10.273 1.00 95.31 88 SER A O 1
ATOM 723 N N . LEU A 1 89 ? 7.465 0.047 -9.532 1.00 96.25 89 LEU A N 1
ATOM 724 C CA . LEU A 1 89 ? 6.288 0.800 -9.097 1.00 96.25 89 LEU A CA 1
ATOM 725 C C . LEU A 1 89 ? 5.310 1.079 -10.247 1.00 96.25 89 LEU A C 1
ATOM 727 O O . LEU A 1 89 ? 4.099 1.101 -10.041 1.00 96.25 89 LEU A O 1
ATOM 731 N N . ALA A 1 90 ? 5.817 1.258 -11.470 1.00 94.19 90 ALA A N 1
ATOM 732 C CA . ALA A 1 90 ? 4.977 1.443 -12.651 1.00 94.19 90 ALA A CA 1
ATOM 733 C C . ALA A 1 90 ? 4.171 0.172 -12.975 1.00 94.19 90 ALA A C 1
ATOM 735 O O . ALA A 1 90 ? 2.974 0.251 -13.266 1.00 94.19 90 ALA A O 1
ATOM 736 N N . ARG A 1 91 ? 4.804 -1.006 -12.871 1.00 94.62 91 ARG A N 1
ATOM 737 C CA . ARG A 1 91 ? 4.129 -2.302 -13.054 1.00 94.62 91 ARG A CA 1
ATOM 738 C C . ARG A 1 91 ? 3.112 -2.553 -11.946 1.00 94.62 91 ARG A C 1
ATOM 740 O O . ARG A 1 91 ? 1.972 -2.890 -12.253 1.00 94.62 91 ARG A O 1
ATOM 747 N N . ALA A 1 92 ? 3.482 -2.296 -10.693 1.00 96.44 92 ALA A N 1
ATOM 748 C CA . ALA A 1 92 ? 2.570 -2.395 -9.559 1.00 96.44 92 ALA A CA 1
ATOM 749 C C . ALA A 1 92 ? 1.368 -1.453 -9.700 1.00 96.44 92 ALA A C 1
ATOM 751 O O . ALA A 1 92 ? 0.234 -1.859 -9.468 1.00 96.44 92 ALA A O 1
ATOM 752 N N . GLY A 1 93 ? 1.577 -0.219 -10.165 1.00 96.56 93 GLY A N 1
ATOM 753 C CA . GLY A 1 93 ? 0.486 0.719 -10.428 1.00 96.56 93 GLY A CA 1
ATOM 754 C C . GLY A 1 93 ? -0.487 0.223 -11.499 1.00 96.56 93 GLY A C 1
ATOM 755 O O . GLY A 1 93 ? -1.701 0.340 -11.328 1.00 96.56 93 GLY A O 1
ATOM 756 N N . LYS A 1 94 ? 0.022 -0.392 -12.575 1.00 96.69 94 LYS A N 1
ATOM 757 C CA . LYS A 1 94 ? -0.822 -1.044 -13.590 1.00 96.69 94 LYS A CA 1
ATOM 758 C C . LYS A 1 94 ? -1.578 -2.242 -13.007 1.00 96.69 94 LYS A C 1
ATOM 760 O O . LYS A 1 94 ? -2.770 -2.379 -13.262 1.00 96.69 94 LYS A O 1
ATOM 765 N N . PHE A 1 95 ? -0.908 -3.067 -12.203 1.00 97.12 95 PHE A N 1
ATOM 766 C CA . PHE A 1 95 ? -1.523 -4.197 -11.508 1.00 97.12 95 PHE A CA 1
ATOM 767 C C . PHE A 1 95 ? -2.669 -3.741 -10.592 1.00 97.12 95 PHE A C 1
ATOM 769 O O . PHE A 1 95 ? -3.785 -4.233 -10.730 1.00 97.12 95 PHE A O 1
ATOM 776 N N . ILE A 1 96 ? -2.438 -2.738 -9.738 1.00 97.00 96 ILE A N 1
ATOM 777 C CA . ILE A 1 96 ? -3.458 -2.155 -8.853 1.00 97.00 96 ILE A CA 1
ATOM 778 C C . ILE A 1 96 ? -4.646 -1.645 -9.665 1.00 97.00 96 ILE A C 1
ATOM 780 O O . ILE A 1 96 ? -5.781 -1.981 -9.347 1.00 97.00 96 ILE A O 1
ATOM 784 N N . LYS A 1 97 ? -4.399 -0.886 -10.740 1.00 96.62 97 LYS A N 1
ATOM 785 C CA . LYS A 1 97 ? -5.468 -0.352 -11.594 1.00 96.62 97 LYS A CA 1
ATOM 786 C C . LYS A 1 97 ? -6.324 -1.459 -12.217 1.00 96.62 97 LYS A C 1
ATOM 788 O O . LYS A 1 97 ? -7.521 -1.257 -12.378 1.00 96.62 97 LYS A O 1
ATOM 793 N N . ASN A 1 98 ? -5.728 -2.600 -12.559 1.00 96.50 98 ASN A N 1
ATOM 794 C CA . ASN A 1 98 ? -6.456 -3.744 -13.108 1.00 96.50 98 ASN A CA 1
ATOM 795 C C . ASN A 1 98 ? -7.258 -4.504 -12.039 1.00 96.50 98 ASN A C 1
ATOM 797 O O . ASN A 1 98 ? -8.340 -4.993 -12.341 1.00 96.50 98 ASN A O 1
ATOM 801 N N . GLN A 1 99 ? -6.739 -4.604 -10.811 1.00 96.25 99 GLN A N 1
ATOM 802 C CA . GLN A 1 99 ? -7.401 -5.305 -9.703 1.00 96.25 99 GLN A CA 1
ATOM 803 C C . GLN A 1 99 ? -8.513 -4.471 -9.057 1.00 96.25 99 GLN A C 1
ATOM 805 O O . GLN A 1 99 ? -9.589 -4.976 -8.748 1.00 96.25 99 GLN A O 1
ATOM 810 N N . ASP A 1 100 ? -8.258 -3.184 -8.835 1.00 94.69 100 ASP A N 1
ATOM 811 C CA . ASP A 1 100 ? -9.222 -2.239 -8.288 1.00 94.69 100 ASP A CA 1
ATOM 812 C C . ASP A 1 100 ? -8.945 -0.814 -8.805 1.00 94.69 100 ASP A C 1
ATOM 814 O O . ASP A 1 100 ? -8.166 -0.068 -8.201 1.00 94.69 100 ASP A O 1
ATOM 818 N N . PRO A 1 101 ? -9.636 -0.382 -9.877 1.00 94.31 101 PRO A N 1
ATOM 819 C CA . PRO A 1 101 ? -9.502 0.966 -10.424 1.00 94.31 101 PRO A CA 1
ATOM 820 C C . PRO A 1 101 ? -9.835 2.091 -9.433 1.00 94.31 101 PRO A C 1
ATOM 822 O O . PRO A 1 101 ? -9.390 3.224 -9.626 1.00 94.31 101 PRO A O 1
ATOM 825 N N . LYS A 1 102 ? -10.632 1.813 -8.390 1.00 94.00 102 LYS A N 1
ATOM 826 C CA . LYS A 1 102 ? -11.019 2.804 -7.373 1.00 94.00 102 LYS A CA 1
ATOM 827 C C . LYS A 1 102 ? -9.964 2.936 -6.270 1.00 94.00 102 LYS A C 1
ATOM 829 O O . LYS A 1 102 ? -9.956 3.942 -5.557 1.00 94.00 102 LYS A O 1
ATOM 834 N N . CYS A 1 103 ? -9.059 1.964 -6.132 1.00 93.31 103 CYS A N 1
ATOM 835 C CA . CYS A 1 103 ? -7.960 2.007 -5.172 1.00 93.31 103 CYS A CA 1
ATOM 836 C C . CYS A 1 103 ? -6.848 2.935 -5.680 1.00 93.31 103 CYS A C 1
ATOM 838 O O . CYS A 1 103 ? -5.869 2.518 -6.295 1.00 93.31 103 CYS A O 1
ATOM 840 N N . THR A 1 104 ? -7.020 4.231 -5.432 1.00 94.88 104 THR A N 1
ATOM 841 C CA . THR A 1 104 ? -6.060 5.265 -5.831 1.00 94.88 104 THR A CA 1
ATOM 842 C C . THR A 1 104 ? -5.372 5.869 -4.606 1.00 94.88 104 THR A C 1
ATOM 844 O O . THR A 1 104 ? -6.000 5.955 -3.549 1.00 94.88 104 THR A O 1
ATOM 847 N N . PRO A 1 105 ? -4.125 6.367 -4.728 1.00 95.06 105 PRO A N 1
ATOM 848 C CA . PRO A 1 105 ? -3.451 7.101 -3.652 1.00 95.06 105 PRO A CA 1
ATOM 849 C C . PRO A 1 105 ? -4.303 8.233 -3.062 1.00 95.06 105 PRO A C 1
ATOM 851 O O . PRO A 1 105 ? -4.275 8.464 -1.855 1.00 95.06 105 PRO A O 1
ATOM 854 N N . LYS A 1 106 ? -5.119 8.890 -3.901 1.00 93.00 106 LYS A N 1
ATOM 855 C CA . LYS A 1 106 ? -5.969 10.022 -3.504 1.00 93.00 106 LYS A CA 1
ATOM 856 C C . LYS A 1 106 ? -6.992 9.652 -2.431 1.00 93.00 106 LYS A C 1
ATOM 858 O O . LYS A 1 106 ? -7.302 10.492 -1.595 1.00 93.00 106 LYS A O 1
ATOM 863 N N . LYS A 1 107 ? -7.462 8.396 -2.404 1.00 90.19 107 LYS A N 1
ATOM 864 C CA . LYS A 1 107 ? -8.343 7.876 -1.340 1.00 90.19 107 LYS A CA 1
ATOM 865 C C . LYS A 1 107 ? -7.699 7.996 0.052 1.00 90.19 107 LYS A C 1
ATOM 867 O O . LYS A 1 107 ? -8.408 8.077 1.045 1.00 90.19 107 LYS A O 1
ATOM 872 N N . TYR A 1 108 ? -6.370 8.036 0.104 1.00 90.06 108 TYR A N 1
ATOM 873 C CA . TYR A 1 108 ? -5.565 8.080 1.322 1.00 90.06 108 TYR A CA 1
ATOM 874 C C . TYR A 1 108 ? -4.938 9.461 1.575 1.00 90.06 108 TYR A C 1
ATOM 876 O O . TYR A 1 108 ? -3.984 9.566 2.337 1.00 90.06 108 TYR A O 1
ATOM 884 N N . GLY A 1 109 ? -5.408 10.516 0.897 1.00 88.69 109 GLY A N 1
ATOM 885 C CA . GLY A 1 109 ? -4.837 11.863 1.028 1.00 88.69 109 GLY A CA 1
ATOM 886 C C . GLY A 1 109 ? -3.463 12.034 0.367 1.00 88.69 109 GLY A C 1
ATOM 887 O O . GLY A 1 109 ? -2.772 13.013 0.628 1.00 88.69 109 GLY A O 1
ATOM 888 N N . ILE A 1 110 ? -3.048 11.100 -0.500 1.00 93.38 110 ILE A N 1
ATOM 889 C CA . ILE A 1 110 ? -1.731 11.111 -1.151 1.00 93.38 110 ILE A CA 1
ATOM 890 C C . ILE A 1 110 ? -1.877 11.213 -2.673 1.00 93.38 110 ILE A C 1
ATOM 892 O O . ILE A 1 110 ? -2.733 10.586 -3.284 1.00 93.38 110 ILE A O 1
ATOM 896 N N . ASN A 1 111 ? -0.995 11.963 -3.334 1.00 93.62 111 ASN A N 1
ATOM 897 C CA . ASN A 1 111 ? -1.097 12.182 -4.783 1.00 93.62 111 ASN A CA 1
ATOM 898 C C . ASN A 1 111 ? -0.499 11.059 -5.646 1.00 93.62 111 ASN A C 1
ATOM 900 O O . ASN A 1 111 ? -0.898 10.892 -6.797 1.00 93.62 111 ASN A O 1
ATOM 904 N N . THR A 1 112 ? 0.467 10.295 -5.128 1.00 95.81 112 THR A N 1
ATOM 905 C CA . THR A 1 112 ? 1.229 9.310 -5.914 1.00 95.81 112 THR A CA 1
ATOM 906 C C . THR A 1 112 ? 1.445 7.999 -5.163 1.00 95.81 112 THR A C 1
ATOM 908 O O . THR A 1 112 ? 1.517 7.981 -3.937 1.00 95.81 112 THR A O 1
ATOM 911 N N . LEU A 1 113 ? 1.630 6.896 -5.899 1.00 96.19 113 LEU A N 1
ATOM 912 C CA . LEU A 1 113 ? 2.005 5.609 -5.297 1.00 96.19 113 LEU A CA 1
ATOM 913 C C . LEU A 1 113 ? 3.366 5.682 -4.589 1.00 96.19 113 LEU A C 1
ATOM 915 O O . LEU A 1 113 ? 3.526 5.095 -3.527 1.00 96.19 113 LEU A O 1
ATOM 919 N N . LYS A 1 114 ? 4.318 6.471 -5.110 1.00 96.12 114 LYS A N 1
ATOM 920 C CA . LYS A 1 114 ? 5.596 6.742 -4.428 1.00 96.12 114 LYS A CA 1
ATOM 921 C C . LYS A 1 114 ? 5.356 7.380 -3.058 1.00 96.12 114 LYS A C 1
ATOM 923 O O . LYS A 1 114 ? 6.018 7.022 -2.091 1.00 96.12 114 LYS A O 1
ATOM 928 N N . GLY A 1 115 ? 4.408 8.314 -2.984 1.00 95.38 115 GLY A N 1
ATOM 929 C CA . GLY A 1 115 ? 3.987 8.932 -1.732 1.00 95.38 115 GLY A CA 1
ATOM 930 C C . GLY A 1 115 ? 3.427 7.912 -0.744 1.00 95.38 115 GLY A C 1
ATOM 931 O O . GLY A 1 115 ? 3.783 7.973 0.422 1.00 95.38 115 GLY A O 1
ATOM 932 N N . VAL A 1 116 ? 2.632 6.941 -1.208 1.00 96.25 116 VAL A N 1
ATOM 933 C CA . VAL A 1 116 ? 2.095 5.862 -0.357 1.00 96.25 116 VAL A CA 1
ATOM 934 C C . VAL A 1 116 ? 3.223 4.997 0.199 1.00 96.25 116 VAL A C 1
ATOM 936 O O . VAL A 1 116 ? 3.262 4.754 1.401 1.00 96.25 116 VAL A O 1
ATOM 939 N N . LEU A 1 117 ? 4.186 4.596 -0.641 1.00 96.38 117 LEU A N 1
ATOM 940 C CA . LEU A 1 117 ? 5.357 3.845 -0.178 1.00 96.38 117 LEU A CA 1
ATOM 941 C C . LEU A 1 117 ? 6.103 4.608 0.927 1.00 96.38 117 LEU A C 1
ATOM 943 O O . LEU A 1 117 ? 6.379 4.041 1.981 1.00 96.38 117 LEU A O 1
ATOM 947 N N . LYS A 1 118 ? 6.359 5.907 0.714 1.00 95.19 118 LYS A N 1
ATOM 948 C CA . LYS A 1 118 ? 7.041 6.769 1.690 1.00 95.19 118 LYS A CA 1
ATOM 949 C C . LYS A 1 118 ? 6.245 6.951 2.983 1.00 95.19 118 LYS A C 1
ATOM 951 O O . LYS A 1 118 ? 6.811 6.763 4.050 1.00 95.19 118 LYS A O 1
ATOM 956 N N . ALA A 1 119 ? 4.962 7.299 2.884 1.00 93.75 119 ALA A N 1
ATOM 957 C CA . ALA A 1 119 ? 4.104 7.564 4.039 1.00 93.75 119 ALA A CA 1
ATOM 958 C C . ALA A 1 119 ? 3.867 6.308 4.882 1.00 93.75 119 ALA A C 1
ATOM 960 O O . ALA A 1 119 ? 3.776 6.404 6.098 1.00 93.75 119 ALA A O 1
ATOM 961 N N . SER A 1 120 ? 3.811 5.136 4.240 1.00 94.06 120 SER A N 1
ATOM 962 C CA . SER A 1 120 ? 3.653 3.870 4.952 1.00 94.06 120 SER A CA 1
ATOM 963 C C . SER A 1 120 ? 4.888 3.458 5.745 1.00 94.06 120 SER A C 1
ATOM 965 O O . SER A 1 120 ? 4.763 2.792 6.763 1.00 94.06 120 SER A O 1
ATOM 967 N N . GLY A 1 121 ? 6.093 3.782 5.266 1.00 94.00 121 GLY A N 1
ATOM 968 C CA . GLY A 1 121 ? 7.335 3.296 5.872 1.00 94.00 121 GLY A CA 1
ATOM 969 C C . GLY A 1 121 ? 7.547 1.774 5.784 1.00 94.00 121 GLY A C 1
ATOM 970 O O . GLY A 1 121 ? 8.580 1.292 6.253 1.00 94.00 121 GLY A O 1
ATOM 971 N N . LEU A 1 122 ? 6.635 1.027 5.147 1.00 95.19 122 LEU A N 1
ATOM 972 C CA . LEU A 1 122 ? 6.610 -0.445 5.093 1.00 95.19 122 LEU A CA 1
ATOM 973 C C . LEU A 1 122 ? 7.476 -1.049 3.975 1.00 95.19 122 LEU A C 1
ATOM 975 O O . LEU A 1 122 ? 7.602 -2.269 3.877 1.00 95.19 122 LEU A O 1
ATOM 979 N N . PHE A 1 123 ? 8.057 -0.209 3.120 1.00 96.06 123 PHE A N 1
ATOM 980 C CA . PHE A 1 123 ? 8.782 -0.638 1.928 1.00 96.06 123 PHE A CA 1
ATOM 981 C C . PHE A 1 123 ? 10.174 -0.013 1.867 1.00 96.06 123 PHE A C 1
ATOM 983 O O . PHE A 1 123 ? 10.379 1.140 2.254 1.00 96.06 123 PHE A O 1
ATOM 990 N N . GLU A 1 124 ? 11.127 -0.777 1.352 1.00 95.62 124 GLU A N 1
ATOM 991 C CA . GLU A 1 124 ? 12.381 -0.263 0.813 1.00 95.62 124 GLU A CA 1
ATOM 992 C C . GLU A 1 124 ? 12.111 0.333 -0.568 1.00 95.62 124 GLU A C 1
ATOM 994 O O . GLU A 1 124 ? 11.316 -0.210 -1.339 1.00 95.62 124 GLU A O 1
ATOM 999 N N . ILE A 1 125 ? 12.741 1.468 -0.876 1.00 95.38 125 ILE A N 1
ATOM 1000 C CA . ILE A 1 125 ? 12.518 2.214 -2.117 1.00 95.38 125 ILE A CA 1
ATOM 1001 C C . ILE A 1 125 ? 13.877 2.541 -2.727 1.00 95.38 125 ILE A C 1
ATOM 1003 O O . ILE A 1 125 ? 14.717 3.157 -2.073 1.00 95.38 125 ILE A O 1
ATOM 1007 N N . THR A 1 126 ? 14.058 2.197 -3.998 1.00 94.44 126 THR A N 1
ATOM 1008 C CA . THR A 1 126 ? 15.270 2.502 -4.761 1.00 94.44 126 THR A CA 1
ATOM 1009 C C . THR A 1 126 ? 14.896 3.187 -6.066 1.00 94.44 126 THR A C 1
ATOM 1011 O O . THR A 1 126 ? 13.926 2.822 -6.731 1.00 94.44 126 THR A O 1
ATOM 1014 N N . GLU A 1 127 ? 15.668 4.198 -6.441 1.00 92.00 127 GLU A N 1
ATOM 1015 C CA . GLU A 1 127 ? 15.557 4.855 -7.739 1.00 92.00 127 GLU A CA 1
ATOM 1016 C C . GLU A 1 127 ? 16.662 4.322 -8.646 1.00 92.00 127 GLU A C 1
ATOM 1018 O O . GLU A 1 127 ? 17.828 4.292 -8.262 1.00 92.00 127 GLU A O 1
ATOM 1023 N N . SER A 1 128 ? 16.292 3.870 -9.839 1.00 85.25 128 SER A N 1
ATOM 1024 C CA . SER A 1 128 ? 17.231 3.373 -10.839 1.00 85.25 128 SER A CA 1
ATOM 1025 C C . SER A 1 128 ? 17.071 4.181 -12.119 1.00 85.25 128 SER A C 1
ATOM 1027 O O . SER A 1 128 ? 15.956 4.534 -12.510 1.00 85.25 128 SER A O 1
ATOM 1029 N N . GLN A 1 129 ? 18.191 4.525 -12.748 1.00 83.62 129 GLN A N 1
ATOM 1030 C CA . GLN A 1 129 ? 18.202 5.251 -14.010 1.00 83.62 129 GLN A CA 1
ATOM 1031 C C . GLN A 1 129 ? 18.298 4.273 -15.176 1.00 83.62 129 GLN A C 1
ATOM 1033 O O . GLN A 1 129 ? 19.195 3.433 -15.229 1.00 83.62 129 GLN A O 1
ATOM 1038 N N . ASP A 1 130 ? 17.402 4.425 -16.148 1.00 77.56 130 ASP A N 1
ATOM 1039 C CA . ASP A 1 130 ? 17.594 3.847 -17.471 1.00 77.56 130 ASP A CA 1
ATOM 1040 C C . ASP A 1 130 ? 18.481 4.800 -18.277 1.00 77.56 130 ASP A C 1
ATOM 1042 O O . ASP A 1 130 ? 18.012 5.819 -18.797 1.00 77.56 130 ASP A O 1
ATOM 1046 N N . THR A 1 131 ? 19.768 4.470 -18.383 1.00 73.88 131 THR A N 1
ATOM 1047 C CA . THR A 1 131 ? 20.751 5.252 -19.148 1.00 73.88 131 THR A CA 1
ATOM 1048 C C . THR A 1 131 ? 20.407 5.346 -20.634 1.00 73.88 131 THR A C 1
ATOM 1050 O O . THR A 1 131 ? 20.861 6.271 -21.301 1.00 73.88 131 THR A O 1
ATOM 1053 N N . ARG A 1 132 ? 19.570 4.442 -21.166 1.00 73.31 132 ARG A N 1
ATOM 1054 C CA . ARG A 1 132 ? 19.153 4.454 -22.577 1.00 73.31 132 ARG A CA 1
ATOM 1055 C C . ARG A 1 132 ? 17.955 5.361 -22.834 1.00 73.31 132 ARG A C 1
ATOM 1057 O O . ARG A 1 132 ? 17.791 5.839 -23.951 1.00 73.31 132 ARG A O 1
ATOM 1064 N N . LYS A 1 133 ? 17.102 5.574 -21.828 1.00 74.25 133 LYS A N 1
ATOM 1065 C CA . LYS A 1 133 ? 15.860 6.362 -21.951 1.00 74.25 133 LYS A CA 1
ATOM 1066 C C . LYS A 1 133 ? 15.892 7.687 -21.198 1.00 74.25 133 LYS A C 1
ATOM 1068 O O . LYS A 1 133 ? 14.897 8.406 -21.218 1.00 74.25 133 LYS A O 1
ATOM 1073 N N . ASN A 1 134 ? 17.007 7.996 -20.533 1.00 77.50 134 ASN A N 1
ATOM 1074 C CA . ASN A 1 134 ? 17.151 9.143 -19.637 1.00 77.50 134 ASN A CA 1
ATOM 1075 C C . ASN A 1 134 ? 15.967 9.259 -18.653 1.00 77.50 134 ASN A C 1
ATOM 1077 O O . ASN A 1 134 ? 15.443 10.342 -18.396 1.00 77.50 134 ASN A O 1
ATOM 1081 N N . SER A 1 135 ? 15.486 8.111 -18.163 1.00 78.69 135 SER A N 1
ATOM 1082 C CA . SER A 1 135 ? 14.282 8.024 -17.337 1.00 78.69 135 SER A CA 1
ATOM 1083 C C . SER A 1 135 ? 14.583 7.310 -16.030 1.00 78.69 135 SER A C 1
ATOM 1085 O O . SER A 1 135 ? 15.131 6.207 -16.041 1.00 78.69 135 SER A O 1
ATOM 1087 N N . THR A 1 136 ? 14.173 7.903 -14.914 1.00 84.75 136 THR A N 1
ATOM 1088 C CA . THR A 1 136 ? 14.258 7.270 -13.596 1.00 84.75 136 THR A CA 1
ATOM 1089 C C . THR A 1 136 ? 13.025 6.409 -13.355 1.00 84.75 136 THR A C 1
ATOM 1091 O O . THR A 1 136 ? 11.893 6.875 -13.500 1.00 84.75 136 THR A O 1
ATOM 1094 N N . PHE A 1 137 ? 13.228 5.162 -12.943 1.00 89.44 137 PHE A N 1
ATOM 1095 C CA . PHE A 1 137 ? 12.161 4.279 -12.492 1.00 89.44 137 PHE A CA 1
ATOM 1096 C C . PHE A 1 137 ? 12.341 3.915 -11.019 1.00 89.44 137 PHE A C 1
ATOM 1098 O O . PHE A 1 137 ? 13.450 3.821 -10.496 1.00 89.44 137 PHE A O 1
ATOM 1105 N N . ILE A 1 138 ? 11.209 3.751 -10.336 1.00 94.75 138 ILE A N 1
ATOM 1106 C CA . ILE A 1 138 ? 11.161 3.467 -8.902 1.00 94.75 138 ILE A CA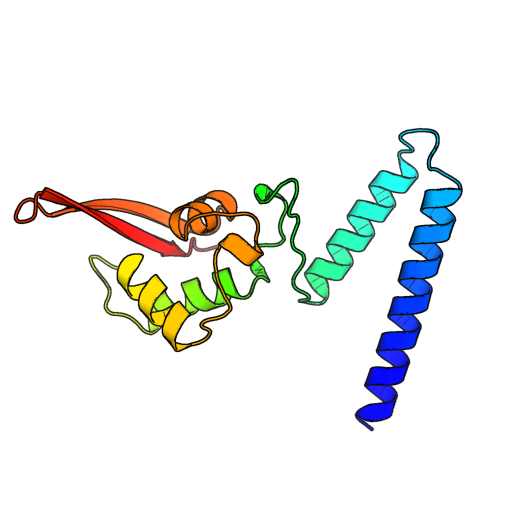 1
ATOM 1107 C C . ILE A 1 138 ? 10.949 1.969 -8.727 1.00 94.75 138 ILE A C 1
ATOM 1109 O O . ILE A 1 138 ? 10.001 1.398 -9.281 1.00 94.75 138 ILE A O 1
ATOM 1113 N N . LEU A 1 139 ? 11.831 1.362 -7.946 1.00 95.56 139 LEU A N 1
ATOM 1114 C CA . LEU A 1 139 ? 11.753 -0.010 -7.484 1.00 95.56 139 LEU A CA 1
ATOM 1115 C C . LEU A 1 139 ? 11.407 -0.024 -5.995 1.00 95.56 139 LEU A C 1
ATOM 1117 O O . LEU A 1 139 ? 11.810 0.871 -5.250 1.00 95.56 139 LEU A O 1
ATOM 1121 N N . TYR A 1 140 ? 10.650 -1.026 -5.564 1.00 96.44 140 TYR A N 1
ATOM 1122 C CA . TYR A 1 140 ? 10.327 -1.211 -4.154 1.00 96.44 140 TYR A CA 1
ATOM 1123 C C . TYR A 1 140 ? 10.277 -2.687 -3.760 1.00 96.44 140 TYR A C 1
ATOM 1125 O O . TYR A 1 140 ? 10.093 -3.565 -4.607 1.00 96.44 140 TYR A O 1
ATOM 1133 N N . LYS A 1 141 ? 10.429 -2.947 -2.464 1.00 95.94 141 LYS A N 1
ATOM 1134 C CA . LYS A 1 141 ? 10.273 -4.271 -1.856 1.00 95.94 141 LYS A CA 1
ATOM 1135 C C . LYS A 1 141 ? 9.739 -4.115 -0.436 1.00 95.94 141 LYS A C 1
ATOM 1137 O O . LYS A 1 141 ? 10.094 -3.154 0.246 1.00 95.94 141 LYS A O 1
ATOM 1142 N N . SER A 1 142 ? 8.879 -5.022 0.008 1.00 95.56 142 SER A N 1
ATOM 1143 C CA . SER A 1 142 ? 8.404 -5.035 1.392 1.00 95.56 142 SER A CA 1
ATOM 1144 C C . SER A 1 142 ? 9.562 -5.247 2.362 1.00 95.56 142 SER A C 1
ATOM 1146 O O . SER A 1 142 ? 10.395 -6.132 2.155 1.00 95.56 142 SER A O 1
ATOM 1148 N N . LYS A 1 143 ? 9.597 -4.455 3.438 1.00 94.12 143 LYS A N 1
ATOM 1149 C CA . LYS A 1 143 ? 10.510 -4.709 4.555 1.00 94.12 143 LYS A CA 1
ATOM 1150 C C . LYS A 1 143 ? 10.091 -5.999 5.249 1.00 94.12 143 LYS A C 1
ATOM 1152 O O . LYS A 1 143 ? 8.902 -6.208 5.502 1.00 94.12 143 LYS A O 1
ATOM 1157 N N . ILE A 1 144 ? 11.063 -6.847 5.565 1.00 77.12 144 ILE A N 1
ATOM 1158 C CA . ILE A 1 144 ? 10.838 -7.974 6.470 1.00 77.12 144 ILE A CA 1
ATOM 1159 C C . ILE A 1 144 ? 10.586 -7.346 7.843 1.00 77.12 144 ILE A C 1
ATOM 1161 O O . ILE A 1 144 ? 11.437 -6.609 8.339 1.00 77.12 144 ILE A O 1
ATOM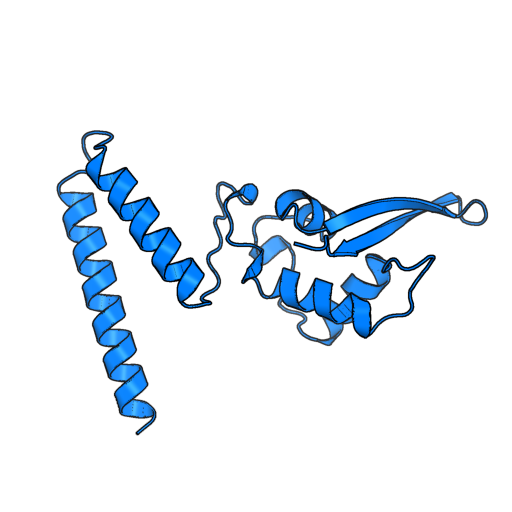 1165 N N . THR A 1 145 ? 9.374 -7.526 8.363 1.00 57.88 145 THR A N 1
ATOM 1166 C CA . THR A 1 145 ? 8.962 -7.026 9.684 1.00 57.88 145 THR A CA 1
ATOM 1167 C C . THR A 1 145 ? 9.070 -8.157 10.687 1.00 57.88 145 THR A C 1
ATOM 1169 O O . THR A 1 145 ? 8.708 -9.290 10.291 1.00 57.88 145 THR A O 1
#